Protein AF-S7Q209-F1 (afdb_monomer)

Organism: Gloeophyllum trabeum (strain ATCC 11539 / FP-39264 / Madison 617) (NCBI:txid670483)

Nearest PDB structures (foldseek):
  5ecf-assembly10_J  TM=5.648E-01  e=2.786E+00  Talaromyces marneffei PM1
  3nzq-assembly1_A  TM=3.252E-01  e=2.234E+00  Escherichia coli K-12
  3nzp-assembly2_A-2  TM=4.049E-01  e=4.834E+00  Campylobacter jejuni subsp. jejuni NCTC 11168 = ATCC 700819

Sequence (175 aa):
EERLKEQARLRRLEREREIAEAGEIDWVRSGGTLRDASGRRDVERTERIRAELRREAEEKRALARWAAYEARWQDFAASSGPVRFADIPWPVEETPKCAREITFRKIEDFLFADLAARGSTVTRKERIRTSMLRWHPDKMGPVAARVVEEDQADVKEGIGVVFRCLRALQDPKKA

Structure (mmCIF, N/CA/C/O backbone):
data_AF-S7Q209-F1
#
_entry.id   AF-S7Q209-F1
#
loop_
_atom_site.group_PDB
_atom_site.id
_atom_site.type_symbol
_atom_site.label_atom_id
_atom_site.label_alt_id
_atom_site.label_comp_id
_atom_site.label_asym_id
_atom_site.label_entity_id
_atom_site.label_seq_id
_atom_site.pdbx_PDB_ins_code
_atom_site.Cartn_x
_atom_site.Cartn_y
_atom_site.Cartn_z
_atom_site.occupancy
_atom_site.B_iso_or_equiv
_atom_site.auth_seq_id
_atom_site.auth_comp_id
_atom_site.auth_asym_id
_atom_site.auth_atom_id
_atom_site.pdbx_PDB_model_num
ATOM 1 N N . GLU A 1 1 ? 41.984 18.831 -26.789 1.00 72.38 1 GLU A N 1
ATOM 2 C CA . GLU A 1 1 ? 41.018 18.644 -27.894 1.00 72.38 1 GLU A CA 1
ATOM 3 C C . GLU A 1 1 ? 40.590 17.181 -28.065 1.00 72.38 1 GLU A C 1
ATOM 5 O O . GLU A 1 1 ? 39.404 16.892 -28.016 1.00 72.38 1 GLU A O 1
ATOM 10 N N . GLU A 1 2 ? 41.532 16.241 -28.165 1.00 79.94 2 GLU A N 1
ATOM 11 C CA . GLU A 1 2 ? 41.266 14.799 -28.335 1.00 79.94 2 GLU A CA 1
ATOM 12 C C . GLU A 1 2 ? 40.423 14.168 -27.207 1.00 79.94 2 GLU A C 1
ATOM 14 O O . GLU A 1 2 ? 39.440 13.482 -27.471 1.00 79.94 2 GLU A O 1
ATOM 19 N N . ARG A 1 3 ? 40.702 14.508 -25.941 1.00 81.31 3 ARG A N 1
ATOM 20 C CA . ARG A 1 3 ? 39.893 14.072 -24.783 1.00 81.31 3 ARG A CA 1
ATOM 21 C C . ARG A 1 3 ? 38.429 14.526 -24.840 1.00 81.31 3 ARG A C 1
ATOM 23 O O . ARG A 1 3 ? 37.557 13.813 -24.359 1.00 81.31 3 ARG A O 1
ATOM 30 N N . LEU A 1 4 ? 38.158 15.701 -25.414 1.00 87.69 4 LEU A N 1
ATOM 31 C CA . LEU A 1 4 ? 36.792 16.219 -25.566 1.00 87.69 4 LEU A CA 1
ATOM 32 C C . LEU A 1 4 ? 36.048 15.469 -26.677 1.00 87.69 4 LEU A C 1
ATOM 34 O O . LEU A 1 4 ? 34.873 15.147 -26.519 1.00 87.69 4 LEU A O 1
ATOM 38 N N . LYS A 1 5 ? 36.749 15.138 -27.770 1.00 88.75 5 LYS A N 1
ATOM 39 C CA . LYS A 1 5 ? 36.222 14.306 -28.862 1.00 88.75 5 LYS A CA 1
ATOM 40 C C . LYS A 1 5 ? 35.889 12.893 -28.374 1.00 88.75 5 LYS A C 1
ATOM 42 O O . LYS A 1 5 ? 34.806 12.393 -28.668 1.00 88.75 5 LYS A O 1
ATOM 47 N N . GLU A 1 6 ? 36.756 12.293 -27.559 1.00 88.88 6 GLU A N 1
ATOM 48 C CA . GLU A 1 6 ? 36.503 10.966 -26.989 1.00 88.88 6 GLU A CA 1
ATOM 49 C C . GLU A 1 6 ? 35.346 10.972 -25.980 1.00 88.88 6 GLU A C 1
ATOM 51 O O . GLU A 1 6 ? 34.464 10.118 -26.047 1.00 88.88 6 GLU A O 1
ATOM 56 N N . GLN A 1 7 ? 35.260 11.980 -25.104 1.00 88.69 7 GLN A N 1
ATOM 57 C CA . GLN A 1 7 ? 34.108 12.131 -24.205 1.00 88.69 7 GLN A CA 1
ATOM 58 C C . GLN A 1 7 ? 32.785 12.297 -24.965 1.00 88.69 7 GLN A C 1
ATOM 60 O O . GLN A 1 7 ? 31.769 11.731 -24.562 1.00 88.69 7 GLN A O 1
ATOM 65 N N . ALA A 1 8 ? 32.781 13.046 -26.070 1.00 91.00 8 ALA A N 1
ATOM 66 C CA . ALA A 1 8 ? 31.597 13.196 -26.912 1.00 91.00 8 ALA A CA 1
ATOM 67 C C . ALA A 1 8 ? 31.191 11.870 -27.577 1.00 91.00 8 ALA A C 1
ATOM 69 O O . ALA A 1 8 ? 30.003 11.546 -27.621 1.00 91.00 8 ALA A O 1
ATOM 70 N N . ARG A 1 9 ? 32.168 11.076 -28.038 1.00 91.00 9 ARG A N 1
ATOM 71 C CA . ARG A 1 9 ? 31.937 9.744 -28.618 1.00 91.00 9 ARG A CA 1
ATOM 72 C C . ARG A 1 9 ? 31.320 8.781 -27.605 1.00 91.00 9 ARG A C 1
ATOM 74 O O . ARG A 1 9 ? 30.327 8.132 -27.922 1.00 91.00 9 ARG A O 1
ATOM 81 N N . LEU A 1 10 ? 31.866 8.733 -26.390 1.00 92.69 10 LEU A N 1
ATOM 82 C CA . LEU A 1 10 ? 31.352 7.881 -25.314 1.00 92.69 10 LEU A CA 1
ATOM 83 C C . LEU A 1 10 ? 29.914 8.252 -24.938 1.00 92.69 10 LEU A C 1
ATOM 85 O O . LEU A 1 10 ? 29.057 7.376 -24.906 1.00 92.69 10 LEU A O 1
ATOM 89 N N . ARG A 1 11 ? 29.621 9.548 -24.763 1.00 91.50 11 ARG A N 1
ATOM 90 C CA . ARG A 1 11 ? 28.256 10.030 -24.477 1.00 91.50 11 ARG A CA 1
ATOM 91 C C . ARG A 1 11 ? 27.263 9.695 -25.582 1.00 91.50 11 ARG A C 1
ATOM 93 O O . ARG A 1 11 ? 26.096 9.447 -25.304 1.00 91.50 11 ARG A O 1
ATOM 100 N N . ARG A 1 12 ? 27.698 9.739 -26.843 1.00 91.31 12 ARG A N 1
ATOM 101 C CA . ARG A 1 12 ? 26.845 9.361 -27.973 1.00 91.31 12 ARG A CA 1
ATOM 102 C C . ARG A 1 12 ? 26.517 7.870 -27.930 1.00 91.31 12 ARG A C 1
ATOM 104 O O . ARG A 1 12 ? 25.352 7.518 -28.057 1.00 91.31 12 ARG A O 1
ATOM 111 N N . LEU A 1 13 ? 27.526 7.025 -27.720 1.00 92.88 13 LEU A N 1
ATOM 112 C CA . LEU A 1 13 ? 27.346 5.577 -27.638 1.00 92.88 13 LEU A CA 1
ATOM 113 C C . LEU A 1 13 ? 26.454 5.180 -26.452 1.00 92.88 13 LEU A C 1
ATOM 115 O O . LEU A 1 13 ? 25.622 4.290 -26.581 1.00 92.88 13 LEU A O 1
ATOM 119 N N . GLU A 1 14 ? 26.614 5.852 -25.312 1.00 91.25 14 GLU A N 1
ATOM 120 C CA . GLU A 1 14 ? 25.771 5.673 -24.126 1.00 91.25 14 GLU A CA 1
ATOM 121 C C . GLU A 1 14 ? 24.304 5.992 -24.435 1.00 91.25 14 GLU A C 1
ATOM 123 O O . GLU A 1 14 ? 23.448 5.138 -24.237 1.00 91.25 14 GLU A O 1
ATOM 128 N N . ARG A 1 15 ? 24.020 7.143 -25.058 1.00 90.69 15 ARG A N 1
ATOM 129 C CA . ARG A 1 15 ? 22.652 7.498 -25.479 1.00 90.69 15 ARG A CA 1
ATOM 130 C C . ARG A 1 15 ? 22.061 6.514 -26.483 1.00 90.69 15 ARG A C 1
ATOM 132 O O . ARG A 1 15 ? 20.887 6.180 -26.391 1.00 90.69 15 ARG A O 1
ATOM 139 N N . GLU A 1 16 ? 22.846 6.071 -27.466 1.00 92.12 16 GLU A N 1
ATOM 140 C CA . GLU A 1 16 ? 22.387 5.084 -28.453 1.00 92.12 16 GLU A CA 1
ATOM 141 C C . GLU A 1 16 ? 22.021 3.753 -27.773 1.00 92.12 16 GLU A C 1
ATOM 143 O O . GLU A 1 16 ? 21.010 3.145 -28.128 1.00 92.12 16 GLU A O 1
ATOM 148 N N . ARG A 1 17 ? 22.786 3.336 -26.754 1.00 89.06 17 ARG A N 1
ATOM 149 C CA . ARG A 1 17 ? 22.469 2.161 -25.927 1.00 89.06 17 ARG A CA 1
ATOM 150 C C . ARG A 1 17 ? 21.203 2.365 -25.101 1.00 89.06 17 ARG A C 1
ATOM 152 O O . ARG A 1 17 ? 20.331 1.508 -25.152 1.00 89.06 17 ARG A O 1
ATOM 159 N N . GLU A 1 18 ? 21.069 3.498 -24.415 1.00 90.31 18 GLU A N 1
ATOM 160 C CA . GLU A 1 18 ? 19.879 3.826 -23.616 1.00 90.31 18 GLU A CA 1
ATOM 161 C C . GLU A 1 18 ? 18.601 3.825 -24.465 1.00 90.31 18 GLU A C 1
ATOM 163 O O . GLU A 1 18 ? 17.585 3.266 -24.060 1.00 90.31 18 GLU A O 1
ATOM 168 N N . ILE A 1 19 ? 18.648 4.409 -25.669 1.00 93.31 19 ILE A N 1
ATOM 169 C CA . ILE A 1 19 ? 17.507 4.427 -26.597 1.00 93.31 19 ILE A CA 1
ATOM 170 C C . ILE A 1 19 ? 17.157 3.007 -27.053 1.00 93.31 19 ILE A C 1
ATOM 172 O O . ILE A 1 19 ? 15.977 2.659 -27.109 1.00 93.31 19 ILE A O 1
ATOM 176 N N . ALA A 1 20 ? 18.160 2.186 -27.378 1.00 88.62 20 ALA A N 1
ATOM 177 C CA . ALA A 1 20 ? 17.936 0.801 -27.778 1.00 88.62 20 ALA A CA 1
ATOM 178 C C . ALA A 1 20 ? 17.310 -0.019 -26.636 1.00 88.62 20 ALA A C 1
ATOM 180 O O . ALA A 1 20 ? 16.313 -0.705 -26.853 1.00 88.62 20 ALA A O 1
ATOM 181 N N . GLU A 1 21 ? 17.839 0.100 -25.418 1.00 89.44 21 GLU A N 1
ATOM 182 C CA . GLU A 1 21 ? 17.308 -0.571 -24.226 1.00 89.44 21 GLU A CA 1
ATOM 183 C C . GLU A 1 21 ? 15.880 -0.113 -23.899 1.00 89.44 21 GLU A C 1
ATOM 185 O O . GLU A 1 21 ? 15.002 -0.947 -23.668 1.00 89.44 21 GLU A O 1
ATOM 190 N N . ALA A 1 22 ? 15.606 1.193 -23.952 1.00 91.81 22 ALA A N 1
ATOM 191 C CA . ALA A 1 22 ? 14.262 1.732 -23.757 1.00 91.81 22 ALA A CA 1
ATOM 192 C C . ALA A 1 22 ? 13.278 1.202 -24.812 1.00 91.81 22 ALA A C 1
ATOM 194 O O . ALA A 1 22 ? 12.180 0.761 -24.470 1.00 91.81 22 ALA A O 1
ATOM 195 N N . GLY A 1 23 ? 13.690 1.172 -26.084 1.00 94.75 23 GLY A N 1
ATOM 196 C CA . GLY A 1 23 ? 12.876 0.645 -27.178 1.00 94.75 23 GLY A CA 1
ATOM 197 C C . GLY A 1 23 ? 12.543 -0.839 -27.017 1.00 94.75 23 GLY A C 1
ATOM 198 O O . GLY A 1 23 ? 11.423 -1.262 -27.306 1.00 94.75 23 GLY A O 1
ATOM 199 N N . GLU A 1 24 ? 13.478 -1.640 -26.508 1.00 94.38 24 GLU A N 1
ATOM 200 C CA . GLU A 1 24 ? 13.220 -3.046 -26.192 1.00 94.38 24 GLU A CA 1
ATOM 201 C C . GLU A 1 24 ? 12.227 -3.216 -25.040 1.00 94.38 24 GLU A C 1
ATOM 203 O O . GLU A 1 24 ? 11.325 -4.054 -25.129 1.00 94.38 24 GLU A O 1
ATOM 208 N N . ILE A 1 25 ? 12.370 -2.422 -23.975 1.00 94.94 25 ILE A N 1
ATOM 209 C CA . ILE A 1 25 ? 11.439 -2.433 -22.842 1.00 94.94 25 ILE A CA 1
ATOM 210 C C . ILE A 1 25 ? 10.033 -2.058 -23.317 1.00 94.94 25 ILE A C 1
ATOM 212 O O . ILE A 1 25 ? 9.077 -2.764 -22.990 1.00 94.94 25 ILE A O 1
ATOM 216 N N . ASP A 1 26 ? 9.895 -1.004 -24.122 1.00 95.94 26 ASP A N 1
ATOM 217 C CA . ASP A 1 26 ? 8.602 -0.557 -24.648 1.00 95.94 26 ASP A CA 1
ATOM 218 C C . ASP A 1 26 ? 7.979 -1.572 -25.616 1.00 95.94 26 ASP A C 1
ATOM 220 O O . ASP A 1 26 ? 6.765 -1.816 -25.572 1.00 95.94 26 ASP A O 1
ATOM 224 N N . TRP A 1 27 ? 8.794 -2.240 -26.438 1.00 96.12 27 TRP A N 1
ATOM 225 C CA . TRP A 1 27 ? 8.334 -3.336 -27.290 1.00 96.12 27 TRP A CA 1
ATOM 226 C C . TRP A 1 27 ? 7.769 -4.497 -26.465 1.00 96.12 27 TRP A C 1
ATOM 228 O O . TRP A 1 27 ? 6.663 -4.975 -26.734 1.00 96.12 27 TRP A O 1
ATOM 238 N N . VAL A 1 28 ? 8.490 -4.934 -25.428 1.00 96.94 28 VAL A N 1
ATOM 239 C CA . VAL A 1 28 ? 8.035 -6.013 -24.535 1.00 96.94 28 VAL A CA 1
ATOM 240 C C . VAL A 1 28 ? 6.803 -5.588 -23.736 1.00 96.94 28 VAL A C 1
ATOM 242 O O . VAL A 1 28 ? 5.865 -6.378 -23.603 1.00 96.94 28 VAL A O 1
ATOM 245 N N . ARG A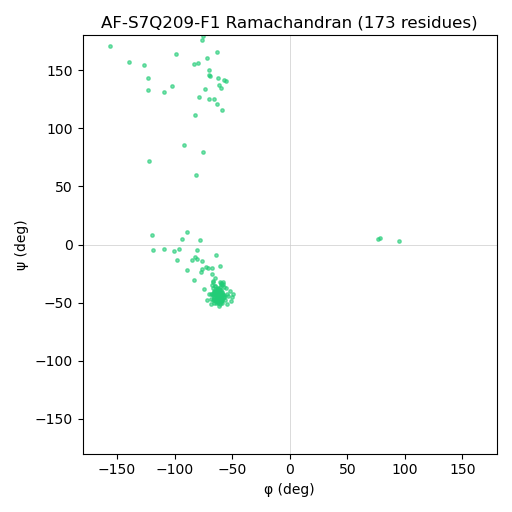 1 29 ? 6.757 -4.340 -23.257 1.00 94.88 29 ARG A N 1
ATOM 246 C CA . ARG A 1 29 ? 5.596 -3.747 -22.573 1.00 94.88 29 ARG A CA 1
ATOM 247 C C . ARG A 1 29 ? 4.346 -3.760 -23.455 1.00 94.88 29 ARG A C 1
ATOM 249 O O . ARG A 1 29 ? 3.255 -3.997 -22.948 1.00 94.88 29 ARG A O 1
ATOM 256 N N . SER A 1 30 ? 4.511 -3.587 -24.765 1.00 95.69 30 SER A N 1
ATOM 257 C CA . SER A 1 30 ? 3.431 -3.662 -25.761 1.00 95.69 30 SER A CA 1
ATOM 258 C C . SER A 1 30 ? 3.015 -5.101 -26.120 1.00 95.69 30 SER A C 1
ATOM 260 O O . SER A 1 30 ? 2.176 -5.301 -26.994 1.00 95.69 30 SER A O 1
ATOM 262 N N . GLY A 1 31 ? 3.593 -6.117 -25.467 1.00 94.31 31 GLY A N 1
ATOM 263 C CA . GLY A 1 31 ? 3.308 -7.537 -25.706 1.00 94.31 31 GLY A CA 1
ATOM 264 C C . GLY A 1 31 ? 4.264 -8.220 -26.688 1.00 94.31 31 GLY A C 1
ATOM 265 O O . GLY A 1 31 ? 4.109 -9.410 -26.976 1.00 94.31 31 GLY A O 1
ATOM 266 N N . GLY A 1 32 ? 5.275 -7.502 -27.178 1.00 95.56 32 GLY A N 1
ATOM 267 C CA . GLY A 1 32 ? 6.286 -8.019 -28.087 1.00 95.56 32 GLY A CA 1
ATOM 268 C C . GLY A 1 32 ? 7.154 -9.134 -27.491 1.00 95.56 32 GLY A C 1
ATOM 269 O O . GLY A 1 32 ? 7.179 -9.396 -26.287 1.00 95.56 32 GLY A O 1
ATOM 270 N N . THR A 1 33 ? 7.883 -9.822 -28.369 1.00 96.06 33 THR A N 1
ATOM 271 C CA . THR A 1 33 ? 8.962 -10.757 -28.012 1.00 96.06 33 THR A CA 1
ATOM 272 C C . THR A 1 33 ? 10.231 -10.298 -28.711 1.00 96.06 33 THR A C 1
ATOM 274 O O . THR A 1 33 ? 10.185 -9.969 -29.901 1.00 96.06 33 THR A O 1
ATOM 277 N N . LEU A 1 34 ? 11.341 -10.243 -27.978 1.00 95.56 34 LEU A N 1
ATOM 278 C CA . LEU A 1 34 ? 12.635 -9.852 -28.528 1.00 95.56 34 LEU A CA 1
ATOM 279 C C . LEU A 1 34 ? 13.200 -10.939 -29.441 1.00 95.56 34 LEU A C 1
ATOM 281 O O . LEU A 1 34 ? 12.781 -12.101 -29.403 1.00 95.56 34 LEU A O 1
ATOM 285 N N . ARG A 1 35 ? 14.149 -10.545 -30.290 1.00 94.38 35 ARG A N 1
ATOM 286 C CA . ARG A 1 35 ? 14.867 -11.454 -31.181 1.00 94.38 35 ARG A CA 1
ATOM 287 C C . ARG A 1 35 ? 16.368 -11.359 -30.939 1.00 94.38 35 ARG A C 1
ATOM 289 O O . ARG A 1 35 ? 16.875 -10.274 -30.674 1.00 94.38 35 ARG A O 1
ATOM 296 N N . ASP A 1 36 ? 17.046 -12.496 -31.033 1.00 92.88 36 ASP A N 1
ATOM 297 C CA . ASP A 1 36 ? 18.502 -12.584 -30.959 1.00 92.88 36 ASP A CA 1
ATOM 298 C C . ASP A 1 36 ? 19.158 -12.115 -32.274 1.00 92.88 36 ASP A C 1
ATOM 300 O O . ASP A 1 36 ? 18.485 -11.824 -33.267 1.00 92.88 36 ASP A O 1
ATOM 304 N N . ALA A 1 37 ? 20.492 -12.075 -32.306 1.00 90.75 37 ALA A N 1
ATOM 305 C CA . ALA A 1 37 ? 21.254 -11.682 -33.496 1.00 90.75 37 ALA A CA 1
ATOM 306 C C . ALA A 1 37 ? 21.019 -12.597 -34.718 1.00 90.75 37 ALA A C 1
ATOM 308 O O . ALA A 1 37 ? 21.297 -12.199 -35.846 1.00 90.75 37 ALA A O 1
ATOM 309 N N . SER A 1 38 ? 20.490 -13.808 -34.511 1.00 92.25 38 SER A N 1
ATOM 310 C CA . SER A 1 38 ? 20.111 -14.748 -35.574 1.00 92.25 38 SER A CA 1
ATOM 311 C C . SER A 1 38 ? 18.633 -14.642 -35.980 1.00 92.25 38 SER A C 1
ATOM 313 O O . SER A 1 38 ? 18.149 -15.435 -36.786 1.00 92.25 38 SER A O 1
ATOM 315 N N . GLY A 1 39 ? 17.895 -13.675 -35.425 1.00 91.25 39 GLY A N 1
ATOM 316 C CA . GLY A 1 39 ? 16.477 -13.449 -35.696 1.00 91.25 39 GLY A CA 1
ATOM 317 C C . 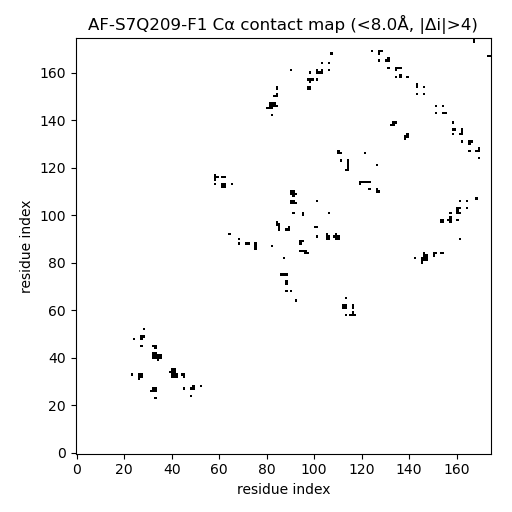GLY A 1 39 ? 15.529 -14.428 -34.995 1.00 91.25 39 GLY A C 1
ATOM 318 O O . GLY A 1 39 ? 14.313 -14.356 -35.213 1.00 91.25 39 GLY A O 1
ATOM 319 N N . ARG A 1 40 ? 16.037 -15.328 -34.144 1.00 93.94 40 ARG A N 1
ATOM 320 C CA . ARG A 1 40 ? 15.221 -16.258 -33.346 1.00 93.94 40 ARG A CA 1
ATOM 321 C C . ARG A 1 40 ? 14.653 -15.535 -32.130 1.00 93.94 40 ARG A C 1
ATOM 323 O O . ARG A 1 40 ? 15.189 -14.523 -31.703 1.00 93.94 40 ARG A O 1
ATOM 330 N N . ARG A 1 41 ? 13.546 -16.035 -31.574 1.00 94.00 41 ARG A N 1
ATOM 331 C CA . ARG A 1 41 ? 12.924 -15.435 -30.382 1.00 94.00 41 ARG A CA 1
ATOM 332 C C . ARG A 1 41 ? 13.850 -15.572 -29.176 1.00 94.00 41 ARG A C 1
ATOM 334 O O . ARG A 1 41 ? 14.218 -16.686 -28.815 1.00 94.00 41 ARG A O 1
ATOM 341 N N . ASP A 1 42 ? 14.149 -14.453 -28.535 1.00 95.69 42 ASP A N 1
ATOM 342 C CA . ASP A 1 42 ? 14.902 -14.400 -27.287 1.00 95.69 42 ASP A CA 1
ATOM 343 C C . ASP A 1 42 ? 13.921 -14.443 -26.107 1.00 95.69 42 ASP A C 1
ATOM 345 O O . ASP A 1 42 ? 13.435 -13.420 -25.612 1.00 95.69 42 ASP A O 1
ATOM 349 N N . VAL A 1 43 ? 13.549 -15.666 -25.726 1.00 94.00 43 VAL A N 1
ATOM 350 C CA . VAL A 1 43 ? 12.565 -15.917 -24.664 1.00 94.00 43 VAL A CA 1
ATOM 351 C C . VAL A 1 43 ? 13.120 -15.507 -23.304 1.00 94.00 43 VAL A C 1
ATOM 353 O O . VAL A 1 43 ? 12.412 -14.867 -22.536 1.00 94.00 43 VAL A O 1
ATOM 356 N N . GLU A 1 44 ? 14.384 -15.820 -23.021 1.00 94.75 44 GLU A N 1
ATOM 357 C CA . GLU A 1 44 ? 15.009 -15.536 -21.727 1.00 94.75 44 GLU A CA 1
ATOM 358 C C . GLU A 1 44 ? 15.073 -14.029 -21.455 1.00 94.75 44 GLU A C 1
ATOM 360 O O . GLU A 1 44 ? 14.628 -13.562 -20.401 1.00 94.75 44 GLU A O 1
ATOM 365 N N . ARG A 1 45 ? 15.544 -13.239 -22.428 1.00 93.38 45 ARG A N 1
ATOM 366 C CA . ARG A 1 45 ? 15.604 -11.779 -22.298 1.00 93.38 45 ARG A CA 1
ATOM 367 C C . ARG A 1 45 ? 14.216 -11.162 -22.196 1.00 93.38 45 ARG A C 1
ATOM 369 O O . ARG A 1 45 ? 14.006 -10.271 -21.374 1.00 93.38 45 ARG A O 1
ATOM 376 N N . THR A 1 46 ? 13.267 -11.652 -22.996 1.00 95.81 46 THR A N 1
ATOM 377 C CA . THR A 1 46 ? 11.872 -11.193 -22.949 1.00 95.81 46 THR A CA 1
ATOM 378 C C . THR A 1 46 ? 11.254 -11.465 -21.576 1.00 95.81 46 THR A C 1
ATOM 380 O O . THR A 1 46 ? 10.664 -10.561 -20.987 1.00 95.81 46 THR A O 1
ATOM 383 N N . GLU A 1 47 ? 11.411 -12.672 -21.027 1.00 96.19 47 GLU A N 1
ATOM 384 C CA . GLU A 1 47 ? 10.858 -13.028 -19.716 1.00 96.19 47 GLU A CA 1
ATOM 385 C C . GLU A 1 47 ? 11.525 -12.268 -18.572 1.00 96.19 47 GLU A C 1
ATOM 387 O O . GLU A 1 47 ? 10.832 -11.853 -17.641 1.00 96.19 47 GLU A O 1
ATOM 392 N N . ARG A 1 48 ? 12.830 -11.987 -18.662 1.00 96.25 48 ARG A N 1
ATOM 393 C CA . ARG A 1 48 ? 13.518 -11.120 -17.698 1.00 96.25 48 ARG A CA 1
ATOM 394 C C . ARG A 1 48 ? 12.922 -9.712 -17.678 1.00 96.25 48 ARG A C 1
ATOM 396 O O . ARG A 1 48 ? 12.620 -9.205 -16.602 1.00 96.25 48 ARG A O 1
ATOM 403 N N . ILE A 1 49 ? 12.705 -9.102 -18.847 1.00 96.50 49 ILE A N 1
ATOM 404 C CA . ILE A 1 49 ? 12.082 -7.770 -18.944 1.00 96.50 49 ILE A CA 1
ATOM 405 C C . ILE A 1 49 ? 10.633 -7.814 -18.446 1.00 96.50 49 ILE A C 1
ATOM 407 O O . ILE A 1 49 ? 10.215 -6.938 -17.695 1.00 96.50 49 ILE A O 1
ATOM 411 N N . ARG A 1 50 ? 9.860 -8.848 -18.796 1.00 96.56 50 ARG A N 1
ATOM 412 C CA . ARG A 1 50 ? 8.485 -9.008 -18.294 1.00 96.56 50 ARG A CA 1
ATOM 413 C C . ARG A 1 50 ? 8.436 -9.160 -16.777 1.00 96.56 50 ARG A C 1
ATOM 415 O O . ARG A 1 50 ? 7.561 -8.576 -16.148 1.00 96.56 50 ARG A O 1
ATOM 422 N N . ALA A 1 51 ? 9.338 -9.945 -16.191 1.00 96.31 51 ALA A N 1
ATOM 423 C CA . ALA A 1 51 ? 9.426 -10.111 -14.745 1.00 96.31 51 ALA A CA 1
ATOM 424 C C . ALA A 1 51 ? 9.762 -8.786 -14.053 1.00 96.31 51 ALA A C 1
ATOM 426 O O . ALA A 1 51 ? 9.136 -8.455 -13.048 1.00 96.31 51 ALA A O 1
ATOM 427 N N . GLU A 1 52 ? 10.679 -8.010 -14.630 1.00 95.31 52 GLU A N 1
ATOM 428 C CA . GLU A 1 52 ? 11.016 -6.676 -14.139 1.00 95.31 52 GLU A CA 1
ATOM 429 C C . GLU A 1 52 ? 9.814 -5.728 -14.199 1.00 95.31 52 GLU A C 1
ATOM 431 O O . GLU A 1 52 ? 9.444 -5.150 -13.182 1.00 95.31 52 GLU A O 1
ATOM 436 N N . LEU A 1 53 ? 9.133 -5.649 -15.346 1.00 95.25 53 LEU A N 1
ATOM 437 C CA . LEU A 1 53 ? 7.937 -4.821 -15.518 1.00 95.25 53 LEU A CA 1
ATOM 438 C C . LEU A 1 53 ? 6.801 -5.222 -14.565 1.00 95.25 53 LEU A C 1
ATOM 440 O O . LEU A 1 53 ? 6.102 -4.352 -14.046 1.00 95.25 53 LEU A O 1
ATOM 444 N N . ARG A 1 54 ? 6.605 -6.527 -14.324 1.00 94.88 54 ARG A N 1
ATOM 445 C CA . ARG A 1 54 ? 5.625 -7.022 -13.342 1.00 94.88 54 ARG A CA 1
ATOM 446 C C . ARG A 1 54 ? 5.980 -6.556 -11.935 1.00 94.88 54 ARG A C 1
ATOM 448 O O . ARG A 1 54 ? 5.116 -6.005 -11.260 1.00 94.88 54 ARG A O 1
ATOM 455 N N . ARG A 1 55 ? 7.244 -6.708 -11.529 1.00 93.75 55 ARG A N 1
ATOM 456 C CA . ARG A 1 55 ? 7.720 -6.239 -10.225 1.00 93.75 55 ARG A CA 1
ATOM 457 C C . ARG A 1 55 ? 7.531 -4.730 -10.072 1.00 93.75 55 ARG A C 1
ATOM 459 O O . ARG A 1 55 ? 6.957 -4.294 -9.084 1.00 93.75 55 ARG A O 1
ATOM 466 N N . GLU A 1 56 ? 7.943 -3.934 -11.056 1.00 93.31 56 GLU A N 1
ATOM 467 C CA . GLU A 1 56 ? 7.758 -2.477 -11.021 1.00 93.31 56 GLU A CA 1
ATOM 468 C C . GLU A 1 56 ? 6.279 -2.081 -10.907 1.00 93.31 56 GLU A C 1
ATOM 470 O O . GLU A 1 56 ? 5.928 -1.169 -10.156 1.00 93.31 56 GLU A O 1
ATOM 475 N N . ALA A 1 57 ? 5.393 -2.774 -11.627 1.00 94.00 57 ALA A N 1
ATOM 476 C CA . ALA A 1 57 ? 3.956 -2.538 -11.544 1.00 94.00 57 ALA A CA 1
ATOM 477 C C . ALA A 1 57 ? 3.388 -2.890 -10.157 1.00 94.00 57 ALA A C 1
ATOM 479 O O . ALA A 1 57 ? 2.563 -2.139 -9.629 1.00 94.00 57 ALA A O 1
ATOM 480 N N . GLU A 1 58 ? 3.83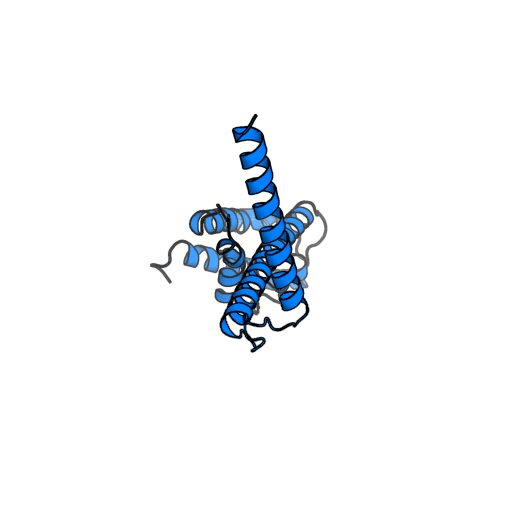3 -3.994 -9.554 1.00 93.25 58 GLU A N 1
ATOM 481 C CA . GLU A 1 58 ? 3.457 -4.405 -8.196 1.00 93.25 58 GLU A CA 1
ATOM 482 C C . GLU A 1 58 ? 3.937 -3.397 -7.145 1.00 93.25 58 GLU A C 1
ATOM 484 O O . GLU A 1 58 ? 3.136 -2.951 -6.319 1.00 93.25 58 GLU A O 1
ATOM 489 N N . GLU A 1 59 ? 5.200 -2.967 -7.221 1.00 94.25 59 GLU A N 1
ATOM 490 C CA . GLU A 1 59 ? 5.775 -1.942 -6.341 1.00 94.25 59 GLU A CA 1
ATOM 491 C C . GLU A 1 59 ? 5.000 -0.622 -6.456 1.00 94.25 59 GLU A C 1
ATOM 493 O O . GLU A 1 59 ? 4.565 -0.052 -5.450 1.00 94.25 59 GLU A O 1
ATOM 498 N N . LYS A 1 60 ? 4.738 -0.165 -7.688 1.00 93.88 60 LYS A N 1
ATOM 499 C CA . LYS A 1 60 ? 3.959 1.054 -7.944 1.00 93.88 60 LYS A CA 1
ATOM 500 C C . LYS A 1 60 ? 2.541 0.946 -7.387 1.00 93.88 60 LYS A C 1
ATOM 502 O O . LYS A 1 60 ? 2.041 1.908 -6.804 1.00 93.88 60 LYS A O 1
ATOM 507 N N . ARG A 1 61 ? 1.888 -0.210 -7.545 1.00 94.19 61 ARG A N 1
ATOM 508 C CA . ARG A 1 61 ? 0.546 -0.457 -7.000 1.00 94.19 61 ARG A CA 1
ATOM 509 C C . ARG A 1 61 ? 0.555 -0.435 -5.473 1.00 94.19 61 ARG A C 1
ATOM 511 O O . ARG A 1 61 ? -0.346 0.159 -4.885 1.00 94.19 61 ARG A O 1
ATOM 518 N N . ALA A 1 62 ? 1.553 -1.042 -4.834 1.00 93.25 62 ALA A N 1
ATOM 519 C CA . ALA A 1 62 ? 1.685 -1.043 -3.380 1.00 93.25 62 ALA A CA 1
ATOM 520 C C . ALA A 1 62 ? 1.887 0.376 -2.821 1.00 93.25 62 ALA A C 1
ATOM 522 O O . ALA A 1 62 ? 1.158 0.781 -1.913 1.00 93.25 62 ALA A O 1
ATOM 523 N N . LEU A 1 63 ? 2.791 1.157 -3.422 1.00 94.12 63 LEU A N 1
ATOM 524 C CA . LEU A 1 63 ? 3.031 2.556 -3.052 1.00 94.12 63 LEU A CA 1
ATOM 525 C C . LEU A 1 63 ? 1.782 3.427 -3.247 1.00 94.12 63 LEU A C 1
ATOM 527 O O . LEU A 1 63 ? 1.404 4.179 -2.349 1.00 94.12 63 LEU A O 1
ATOM 531 N N . ALA A 1 64 ? 1.105 3.297 -4.392 1.00 95.00 64 ALA A N 1
ATOM 532 C CA . ALA A 1 64 ? -0.122 4.042 -4.673 1.00 95.00 64 ALA A CA 1
ATOM 533 C C . ALA A 1 64 ? -1.241 3.700 -3.678 1.00 95.00 64 ALA A C 1
ATOM 535 O O . ALA A 1 64 ? -1.957 4.589 -3.218 1.00 95.00 64 ALA A O 1
ATOM 536 N N . ARG A 1 65 ? -1.365 2.421 -3.303 1.00 94.69 65 ARG A N 1
ATOM 537 C CA . ARG A 1 65 ? -2.340 1.963 -2.308 1.00 94.69 65 ARG A CA 1
ATOM 538 C C . ARG A 1 65 ? -2.078 2.588 -0.938 1.00 94.69 65 ARG A C 1
ATOM 540 O O . ARG A 1 65 ? -3.019 3.073 -0.310 1.00 94.69 65 ARG A O 1
ATOM 547 N N . TRP A 1 66 ? -0.822 2.605 -0.489 1.00 95.25 66 TRP A N 1
ATOM 548 C CA . TRP A 1 66 ? -0.455 3.231 0.782 1.00 95.25 66 TRP A CA 1
ATOM 549 C C . TRP A 1 66 ? -0.723 4.742 0.773 1.00 95.25 66 TRP A C 1
ATOM 551 O O . TRP A 1 66 ? -1.339 5.266 1.699 1.00 95.25 66 TRP A O 1
ATOM 561 N N . ALA A 1 67 ? -0.351 5.433 -0.309 1.00 95.19 67 ALA A N 1
ATOM 562 C CA . ALA A 1 67 ? -0.618 6.862 -0.466 1.00 95.19 67 ALA A CA 1
ATOM 563 C C . ALA A 1 67 ? -2.124 7.182 -0.427 1.00 95.19 67 ALA A C 1
ATOM 565 O O . ALA A 1 67 ? -2.541 8.106 0.269 1.00 95.19 67 ALA A O 1
ATOM 566 N N . ALA A 1 68 ? -2.951 6.386 -1.112 1.00 95.94 68 ALA A N 1
ATOM 567 C CA . ALA A 1 68 ? -4.405 6.539 -1.086 1.00 95.94 68 ALA A CA 1
ATOM 568 C C . ALA A 1 68 ? -5.000 6.276 0.308 1.00 95.94 68 ALA A C 1
ATOM 570 O O . ALA A 1 68 ? -5.957 6.932 0.715 1.00 95.94 68 ALA A O 1
ATOM 571 N N . TYR A 1 69 ? -4.444 5.328 1.063 1.00 96.50 69 TYR A N 1
ATOM 572 C CA . TYR A 1 69 ? -4.836 5.090 2.451 1.00 96.50 69 TYR A CA 1
ATOM 573 C C . TYR A 1 69 ? -4.494 6.263 3.369 1.00 96.50 69 TYR A C 1
ATOM 575 O O . TYR A 1 69 ? -5.354 6.674 4.146 1.00 96.50 69 TYR A O 1
ATOM 583 N N . GLU A 1 70 ? -3.293 6.832 3.259 1.00 95.81 70 GLU A N 1
ATOM 584 C CA . GLU A 1 70 ? -2.925 8.014 4.044 1.00 95.81 70 GLU A CA 1
ATOM 585 C C . GLU A 1 70 ? -3.797 9.220 3.682 1.00 95.81 70 GLU A C 1
ATOM 587 O O . GLU A 1 70 ? -4.271 9.898 4.589 1.00 95.81 70 GLU A O 1
ATOM 592 N N . ALA A 1 71 ? -4.093 9.438 2.396 1.00 96.50 71 ALA A N 1
ATOM 593 C CA . ALA A 1 71 ? -5.015 10.488 1.958 1.00 96.50 71 ALA A CA 1
ATOM 594 C C . ALA A 1 71 ? -6.416 10.316 2.572 1.00 96.50 71 ALA A C 1
ATOM 596 O O . ALA A 1 71 ? -6.905 11.229 3.233 1.00 96.50 71 ALA A O 1
ATOM 597 N N . ARG A 1 72 ? -7.009 9.113 2.474 1.00 95.38 72 ARG A N 1
ATOM 598 C CA . ARG A 1 72 ? -8.299 8.803 3.122 1.00 95.38 72 ARG A CA 1
ATOM 599 C C . ARG A 1 72 ? -8.259 9.039 4.631 1.00 95.38 72 ARG A C 1
ATOM 601 O O . ARG A 1 72 ? -9.243 9.492 5.202 1.00 95.38 72 ARG A O 1
ATOM 608 N N . TRP A 1 73 ? -7.132 8.748 5.281 1.00 95.00 73 TRP A N 1
ATOM 609 C CA . TRP A 1 73 ? -6.949 9.038 6.702 1.00 95.00 73 TRP A CA 1
ATOM 610 C C . TRP A 1 73 ? -6.932 10.528 7.019 1.00 95.00 73 TRP A C 1
ATOM 612 O O . TRP A 1 73 ? -7.539 10.926 8.012 1.00 95.00 73 TRP A O 1
ATOM 622 N N . GLN A 1 74 ? -6.265 11.347 6.206 1.00 95.25 74 GLN A N 1
ATOM 623 C CA . GLN A 1 74 ? -6.273 12.799 6.394 1.00 95.25 74 GLN A CA 1
ATOM 624 C C . GLN A 1 74 ? -7.688 13.364 6.238 1.00 95.25 74 GLN A C 1
ATOM 626 O O . GLN A 1 74 ? -8.151 14.092 7.117 1.00 95.25 74 GLN A O 1
ATOM 631 N N . ASP A 1 75 ? -8.400 12.957 5.185 1.00 95.19 75 ASP A N 1
ATOM 632 C CA . ASP A 1 75 ? -9.775 13.396 4.928 1.00 95.19 75 ASP A CA 1
ATOM 633 C C . ASP A 1 75 ? -10.716 12.971 6.066 1.00 95.19 75 ASP A C 1
ATOM 635 O O . ASP A 1 75 ? -11.497 13.771 6.589 1.00 95.19 75 ASP A O 1
ATOM 639 N N . PHE A 1 76 ? -10.592 11.720 6.515 1.00 94.62 76 PHE A N 1
ATOM 640 C CA . PHE A 1 76 ? -11.368 11.186 7.628 1.00 94.62 76 PHE A CA 1
ATOM 641 C C . PHE A 1 76 ? -11.099 11.936 8.938 1.00 94.62 76 PHE A C 1
ATOM 643 O O . PHE A 1 76 ? -12.044 12.296 9.644 1.00 94.62 76 PHE A O 1
ATOM 650 N N . ALA A 1 77 ? -9.831 12.212 9.257 1.00 91.69 77 ALA A N 1
ATOM 651 C CA . ALA A 1 77 ? -9.446 12.935 10.468 1.00 91.69 77 ALA A CA 1
ATOM 652 C C . ALA A 1 77 ? -9.913 14.401 10.460 1.00 91.69 77 ALA A C 1
ATOM 654 O O . ALA A 1 77 ? -10.220 14.944 11.522 1.00 91.69 77 ALA A O 1
ATOM 655 N N . ALA A 1 78 ? -9.989 15.027 9.283 1.00 92.56 78 ALA A N 1
ATOM 656 C CA . ALA A 1 78 ? -10.515 16.379 9.112 1.00 92.56 78 ALA A 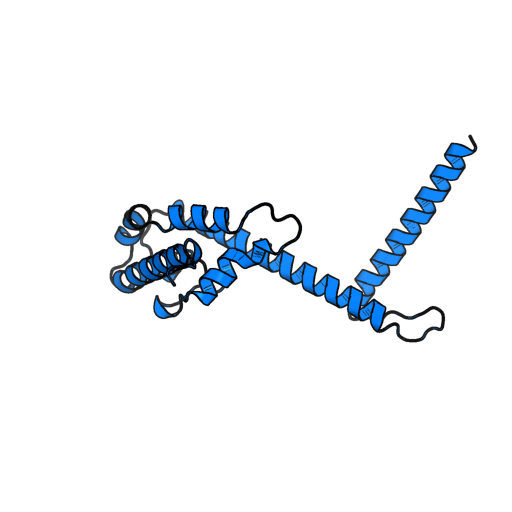CA 1
ATOM 657 C C . ALA A 1 78 ? -12.053 16.441 9.177 1.00 92.56 78 ALA A C 1
ATOM 659 O O . ALA A 1 78 ? -12.620 17.500 9.455 1.00 92.56 78 ALA A O 1
ATOM 660 N N . SER A 1 79 ? -12.741 15.321 8.938 1.00 93.31 79 SER A N 1
ATOM 661 C CA . SER A 1 79 ? -14.199 15.253 9.016 1.00 93.31 79 SER A CA 1
ATOM 662 C C . SER A 1 79 ? -14.700 15.396 10.459 1.00 93.31 79 SER A C 1
ATOM 664 O O . SER A 1 79 ? -14.105 14.862 11.398 1.00 93.31 79 SER A O 1
ATOM 666 N N . SER A 1 80 ? -15.852 16.045 10.639 1.00 89.81 80 SER A N 1
ATOM 667 C CA . SER A 1 80 ? -16.549 16.174 11.932 1.00 89.81 80 SER A CA 1
ATOM 668 C C . SER A 1 80 ? -17.954 15.554 11.951 1.00 89.81 80 SER A C 1
ATOM 670 O O . SER A 1 80 ? -18.583 15.503 13.005 1.00 89.81 80 SER A O 1
ATOM 672 N N . GLY A 1 81 ? -18.440 15.056 10.809 1.00 92.25 81 GLY A N 1
ATOM 673 C CA . GLY A 1 81 ? -19.783 14.489 10.666 1.00 92.25 81 GLY A CA 1
ATOM 674 C C . GLY A 1 81 ? -19.960 13.088 11.273 1.00 92.25 81 GLY A C 1
ATOM 675 O O . GLY A 1 81 ? -19.000 12.516 11.813 1.00 92.25 81 GLY A O 1
ATOM 676 N N . PRO A 1 82 ? -21.183 12.531 11.174 1.00 95.31 82 PRO A N 1
ATOM 677 C CA . PRO A 1 82 ? -21.462 11.139 11.517 1.00 95.31 82 PRO A CA 1
ATOM 678 C C . PRO A 1 82 ? -20.559 10.189 10.732 1.00 95.31 82 PRO A C 1
ATOM 680 O O . PRO A 1 82 ? -20.302 10.418 9.551 1.00 95.31 82 PRO A O 1
ATOM 683 N N . VAL A 1 83 ? -20.088 9.135 11.392 1.00 96.44 83 VAL A N 1
ATOM 684 C CA . VAL A 1 83 ? -19.186 8.136 10.807 1.00 96.44 83 VAL A CA 1
ATOM 685 C C . VAL A 1 83 ? -19.942 6.826 10.608 1.00 96.44 83 VAL A C 1
ATOM 687 O O . VAL A 1 83 ? -20.587 6.332 11.533 1.00 96.44 83 VAL A O 1
ATOM 690 N N . ARG A 1 84 ? -19.844 6.238 9.419 1.00 96.38 84 ARG A N 1
ATOM 691 C CA . ARG A 1 84 ? -20.242 4.851 9.153 1.00 96.38 84 ARG A CA 1
ATOM 692 C C . ARG A 1 84 ? -19.029 3.933 9.166 1.00 96.38 84 ARG A C 1
ATOM 694 O O . ARG A 1 84 ? -17.887 4.377 9.034 1.00 96.38 84 ARG A O 1
ATOM 701 N N . PHE A 1 85 ? -19.271 2.632 9.266 1.00 96.44 85 PHE A N 1
ATOM 702 C CA . PHE A 1 85 ? -18.216 1.621 9.236 1.00 96.44 85 PHE A CA 1
ATOM 703 C C . PHE A 1 85 ? -17.334 1.744 7.983 1.00 96.44 85 PHE A C 1
ATOM 705 O O . PHE A 1 85 ? -16.110 1.682 8.081 1.00 96.44 85 PHE A O 1
ATOM 712 N N . ALA A 1 86 ? -17.943 1.970 6.816 1.00 95.31 86 ALA A N 1
ATOM 713 C CA . ALA A 1 86 ? -17.239 2.077 5.537 1.00 95.31 86 ALA A CA 1
ATOM 714 C C . ALA A 1 86 ? -16.397 3.360 5.381 1.00 95.31 86 ALA A C 1
ATOM 716 O O . ALA A 1 86 ? -15.486 3.383 4.552 1.00 95.31 86 ALA A O 1
ATOM 717 N N . ASP A 1 87 ? -16.680 4.404 6.169 1.00 95.06 87 ASP A N 1
ATOM 718 C CA . ASP A 1 87 ? -15.944 5.675 6.122 1.00 95.06 87 ASP A CA 1
ATOM 719 C C . ASP A 1 87 ? -14.590 5.571 6.831 1.00 95.06 87 ASP A C 1
ATOM 721 O O . ASP A 1 87 ? -13.667 6.340 6.555 1.00 95.06 87 ASP A O 1
ATOM 725 N N . ILE A 1 88 ? -14.462 4.616 7.757 1.00 95.88 88 ILE A N 1
ATOM 726 C CA . ILE A 1 88 ? -13.227 4.398 8.499 1.00 95.88 88 ILE A CA 1
ATOM 727 C C . ILE A 1 88 ? -12.174 3.829 7.534 1.00 95.88 88 ILE A C 1
ATOM 729 O O . ILE A 1 88 ? -12.403 2.786 6.914 1.00 95.88 88 ILE A O 1
ATOM 733 N N . PRO A 1 89 ? -10.985 4.449 7.417 1.00 96.62 89 PRO A N 1
ATOM 734 C CA . PRO A 1 89 ? -9.914 3.936 6.572 1.00 96.62 89 PRO A CA 1
ATOM 735 C C . PRO A 1 89 ? -9.253 2.725 7.242 1.00 96.62 89 PRO A C 1
ATOM 737 O O . PRO A 1 89 ? -8.203 2.826 7.880 1.00 96.62 89 PRO A O 1
ATOM 740 N N . TRP A 1 90 ? -9.892 1.563 7.132 1.00 97.19 90 TRP A N 1
ATOM 741 C CA . TRP A 1 90 ? -9.378 0.298 7.646 1.00 97.19 90 TRP A CA 1
ATOM 742 C C . TRP A 1 90 ? -8.055 -0.080 6.955 1.00 97.19 90 TRP A C 1
ATOM 744 O O . TRP A 1 90 ? -7.912 0.154 5.752 1.00 97.19 90 TRP A O 1
ATOM 754 N N . PRO A 1 91 ? -7.079 -0.675 7.669 1.00 96.25 91 PRO A N 1
ATOM 755 C CA . PRO A 1 91 ? -5.778 -1.032 7.108 1.00 96.25 91 PRO A CA 1
ATOM 756 C C . PRO A 1 91 ? -5.870 -2.357 6.337 1.00 96.25 91 PRO A C 1
ATOM 758 O O . PRO A 1 91 ? -5.231 -3.342 6.692 1.00 96.25 91 PRO A O 1
ATOM 761 N N . VAL A 1 92 ? -6.720 -2.394 5.315 1.00 95.88 92 VAL A N 1
ATOM 762 C CA . VAL A 1 92 ? -6.946 -3.526 4.410 1.00 95.88 92 VAL A CA 1
ATOM 763 C C . VAL A 1 92 ? -7.098 -2.999 2.977 1.00 95.88 92 VAL A C 1
ATOM 765 O O . VAL A 1 92 ? -7.411 -1.827 2.771 1.00 95.88 92 VAL A O 1
ATOM 768 N N . GLU A 1 93 ? -6.842 -3.842 1.971 1.00 91.19 93 GLU A N 1
ATOM 769 C CA . GLU A 1 93 ? -6.863 -3.409 0.563 1.00 91.19 93 GLU A CA 1
ATOM 770 C C . GLU A 1 93 ? -8.253 -2.960 0.096 1.00 91.19 93 GLU A C 1
ATOM 772 O O . GLU A 1 93 ? -8.393 -1.884 -0.485 1.00 91.19 93 GLU A O 1
ATOM 777 N N . GLU A 1 94 ? -9.270 -3.768 0.372 1.00 91.50 94 GLU A N 1
ATOM 778 C CA . GLU A 1 94 ? -10.660 -3.488 0.021 1.00 91.50 94 GLU A CA 1
ATOM 779 C C . GLU A 1 94 ? -11.414 -3.009 1.256 1.00 91.50 94 GLU A C 1
ATOM 781 O O . GLU A 1 94 ? -11.254 -3.588 2.333 1.00 91.50 94 GLU A O 1
ATOM 786 N N . THR A 1 95 ? -12.238 -1.967 1.104 1.00 92.25 95 THR A N 1
ATOM 787 C CA . THR A 1 95 ? -13.055 -1.451 2.206 1.00 92.25 95 THR A CA 1
ATOM 788 C C . THR A 1 95 ? -13.971 -2.566 2.720 1.00 92.25 95 THR A C 1
ATOM 790 O O . THR A 1 95 ? -14.827 -3.034 1.963 1.00 92.25 95 THR A O 1
ATOM 793 N N . PRO A 1 96 ? -13.802 -3.005 3.978 1.00 95.06 96 PRO A N 1
ATOM 794 C CA . PRO A 1 96 ? -14.585 -4.091 4.533 1.00 95.06 96 PRO A CA 1
ATOM 795 C C . PRO A 1 96 ? -16.030 -3.637 4.740 1.00 95.06 96 PRO A C 1
ATOM 797 O O . PRO A 1 96 ? -16.291 -2.465 5.021 1.00 95.06 96 PRO A O 1
ATOM 800 N N . LYS A 1 97 ? -16.969 -4.577 4.637 1.00 92.62 97 LYS A N 1
ATOM 801 C CA . LYS A 1 97 ? -18.395 -4.314 4.895 1.00 92.62 97 LYS A CA 1
ATOM 802 C C . LYS A 1 97 ? -18.792 -4.511 6.354 1.00 92.62 97 LYS A C 1
ATOM 804 O O . LYS A 1 97 ? -19.807 -3.974 6.773 1.00 92.62 97 LYS A O 1
ATOM 809 N N . CYS A 1 98 ? -18.014 -5.289 7.102 1.00 92.81 98 CYS A N 1
ATOM 810 C CA . CYS A 1 98 ? -18.223 -5.545 8.524 1.00 92.81 98 CYS A CA 1
ATOM 811 C C . CYS A 1 98 ? -16.910 -5.953 9.205 1.00 92.81 98 CYS A C 1
ATOM 813 O O . CYS A 1 98 ? -15.903 -6.244 8.547 1.00 92.81 98 CYS A O 1
ATOM 815 N N . ALA A 1 99 ? -16.925 -6.029 10.538 1.00 94.12 99 ALA A N 1
ATOM 816 C CA . ALA A 1 99 ? -15.740 -6.336 11.341 1.00 94.12 99 ALA A CA 1
ATOM 817 C C . ALA A 1 99 ? -15.083 -7.681 10.984 1.00 94.12 99 ALA A C 1
ATOM 819 O O . ALA A 1 99 ? -13.862 -7.812 11.032 1.00 94.12 99 ALA A O 1
ATOM 820 N N . ARG A 1 100 ? -15.876 -8.676 10.569 1.00 94.06 100 ARG A N 1
ATOM 821 C CA . ARG A 1 100 ? -15.402 -10.038 10.256 1.00 94.06 100 ARG A CA 1
ATOM 822 C C . ARG A 1 100 ? -14.514 -10.106 9.018 1.00 94.06 100 ARG A C 1
ATOM 824 O O . ARG A 1 100 ? -13.713 -11.028 8.883 1.00 94.06 100 ARG A O 1
ATOM 831 N N . GLU A 1 101 ? -14.657 -9.153 8.100 1.00 94.25 101 GLU A N 1
ATOM 832 C CA . GLU A 1 101 ? -13.831 -9.092 6.892 1.00 94.25 101 GLU A CA 1
ATOM 833 C C . GLU A 1 101 ? -12.422 -8.557 7.172 1.00 94.25 101 GLU A C 1
ATOM 835 O O . GLU A 1 101 ? -11.531 -8.723 6.329 1.00 94.25 101 GLU A O 1
ATOM 840 N N . ILE A 1 102 ? -12.216 -7.957 8.349 1.00 96.19 102 ILE A N 1
ATOM 841 C CA . ILE A 1 102 ? -10.926 -7.504 8.854 1.00 96.19 102 ILE A CA 1
ATOM 842 C C . ILE A 1 102 ? -10.223 -8.708 9.480 1.00 96.19 102 ILE A C 1
ATOM 844 O O . ILE A 1 102 ? -10.631 -9.233 10.511 1.00 96.19 102 ILE A O 1
ATOM 848 N N . THR A 1 103 ? -9.140 -9.159 8.853 1.00 95.81 103 THR A N 1
ATOM 849 C CA . THR A 1 103 ? -8.387 -10.334 9.310 1.00 95.81 103 THR A CA 1
ATOM 850 C C . THR A 1 103 ? -6.917 -9.994 9.480 1.00 95.81 103 THR A C 1
ATOM 852 O O . THR A 1 103 ? -6.401 -9.103 8.806 1.00 95.81 103 THR A O 1
ATOM 855 N N . PHE A 1 104 ? -6.228 -10.745 10.343 1.00 95.56 104 PHE A N 1
ATOM 856 C CA . PHE A 1 104 ? -4.795 -10.573 10.589 1.00 95.56 104 PHE A CA 1
ATOM 857 C C . PHE A 1 104 ? -3.985 -10.560 9.290 1.00 95.56 104 PHE A C 1
ATOM 859 O O . PHE A 1 104 ? -3.221 -9.631 9.060 1.00 95.56 104 PHE A O 1
ATOM 866 N N . ARG A 1 105 ? -4.225 -11.539 8.409 1.00 95.38 105 ARG A N 1
ATOM 867 C CA . ARG A 1 105 ? -3.517 -11.659 7.131 1.00 95.38 105 ARG A CA 1
ATOM 868 C C . ARG A 1 105 ? -3.744 -10.447 6.230 1.00 95.38 105 ARG A C 1
ATOM 870 O O . ARG A 1 105 ? -2.782 -9.891 5.725 1.00 95.38 105 ARG A O 1
ATOM 877 N N . LYS A 1 106 ? -4.994 -9.987 6.082 1.00 96.62 106 LYS A N 1
ATOM 878 C CA . LYS A 1 106 ? -5.289 -8.793 5.271 1.00 96.62 106 LYS A CA 1
ATOM 879 C C . LYS A 1 106 ? -4.606 -7.539 5.822 1.00 96.62 106 LYS A C 1
ATOM 881 O O . LYS A 1 106 ? -4.148 -6.722 5.032 1.00 96.62 106 LYS A O 1
ATOM 886 N N . ILE A 1 107 ? -4.539 -7.391 7.149 1.00 96.62 107 ILE A N 1
ATOM 887 C CA . ILE A 1 107 ? -3.848 -6.265 7.793 1.00 96.62 107 ILE A CA 1
ATOM 888 C C . ILE A 1 107 ? -2.338 -6.359 7.581 1.00 96.62 107 ILE A C 1
ATOM 890 O O . ILE A 1 107 ? -1.711 -5.365 7.227 1.00 96.62 107 ILE A O 1
ATOM 894 N N . GLU A 1 108 ? -1.748 -7.532 7.803 1.00 95.81 108 GLU A N 1
ATOM 895 C CA . GLU A 1 108 ? -0.311 -7.751 7.630 1.00 95.81 108 GLU A CA 1
ATOM 896 C C . GLU A 1 108 ? 0.120 -7.494 6.182 1.00 95.81 108 GLU A C 1
ATOM 898 O O . GLU A 1 108 ? 1.034 -6.698 5.946 1.00 95.81 108 GLU A O 1
ATOM 903 N N . ASP A 1 109 ? -0.582 -8.111 5.227 1.00 94.81 109 ASP A N 1
ATOM 904 C CA . ASP A 1 109 ? -0.331 -7.953 3.795 1.00 94.81 109 ASP A CA 1
ATOM 905 C C . ASP A 1 109 ? -0.437 -6.474 3.404 1.00 94.81 109 ASP A C 1
ATOM 907 O O . ASP A 1 109 ? 0.440 -5.941 2.726 1.00 94.81 109 ASP A O 1
ATOM 911 N N . PHE A 1 110 ? -1.467 -5.774 3.890 1.00 95.75 110 PHE A N 1
ATOM 912 C CA . PHE A 1 110 ? -1.674 -4.360 3.597 1.00 95.75 110 PHE A CA 1
ATOM 913 C C . PHE A 1 110 ? -0.581 -3.457 4.182 1.00 95.75 110 PHE A C 1
ATOM 915 O O . PHE A 1 110 ? -0.025 -2.624 3.466 1.00 95.75 110 PHE A O 1
ATOM 922 N N . LEU A 1 111 ? -0.266 -3.603 5.474 1.00 95.12 111 LEU A N 1
ATOM 923 C CA . LEU A 1 111 ? 0.676 -2.724 6.172 1.00 95.12 111 LEU A CA 1
ATOM 924 C C . LEU A 1 111 ? 2.097 -2.833 5.626 1.00 95.12 111 LEU A C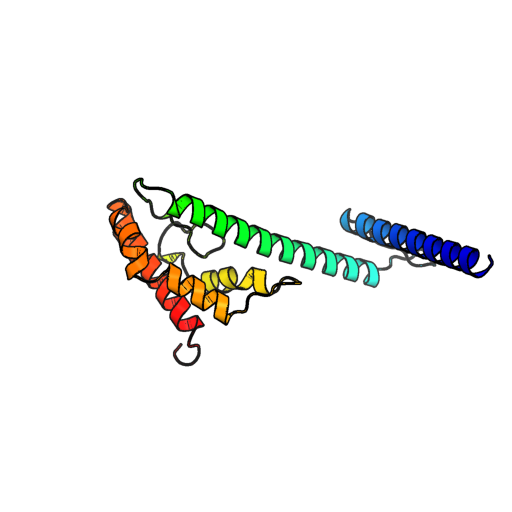 1
ATOM 926 O O . LEU A 1 111 ? 2.850 -1.865 5.743 1.00 95.12 111 LEU A O 1
ATOM 930 N N . PHE A 1 112 ? 2.472 -3.999 5.093 1.00 95.31 112 PHE A N 1
ATOM 931 C CA . PHE A 1 112 ? 3.838 -4.279 4.660 1.00 95.31 112 PHE A CA 1
ATOM 932 C C . PHE A 1 112 ? 4.020 -4.366 3.143 1.00 95.31 112 PHE A C 1
ATOM 934 O O . PHE A 1 112 ? 5.164 -4.485 2.704 1.00 95.31 112 PHE A O 1
ATOM 941 N N . ALA A 1 113 ? 2.948 -4.269 2.348 1.00 92.25 113 ALA A N 1
ATOM 942 C CA . ALA A 1 113 ? 3.008 -4.368 0.888 1.00 92.25 113 ALA A CA 1
ATOM 943 C C . ALA A 1 113 ? 4.022 -3.399 0.258 1.00 92.25 113 ALA A C 1
ATOM 945 O O . ALA A 1 113 ? 4.787 -3.787 -0.621 1.00 92.25 113 ALA A O 1
ATOM 946 N N . ASP A 1 114 ? 4.048 -2.140 0.699 1.00 92.25 114 ASP A N 1
ATOM 947 C CA . ASP A 1 114 ? 4.928 -1.098 0.154 1.00 92.25 114 ASP A CA 1
ATOM 948 C C . ASP A 1 114 ? 6.347 -1.131 0.742 1.00 92.25 114 ASP A C 1
ATOM 950 O O . ASP A 1 114 ? 7.251 -0.487 0.213 1.00 92.25 114 ASP A O 1
ATOM 954 N N . LEU A 1 115 ? 6.583 -1.905 1.806 1.00 91.94 115 LEU A N 1
ATOM 955 C CA . LEU A 1 115 ? 7.920 -2.043 2.394 1.00 91.94 115 LEU A CA 1
ATOM 956 C C . LEU A 1 115 ? 8.859 -2.889 1.527 1.00 91.94 115 LEU A C 1
ATOM 958 O O . LEU A 1 115 ? 10.074 -2.800 1.678 1.00 91.94 115 LEU A O 1
ATOM 962 N N . ALA A 1 116 ? 8.305 -3.697 0.621 1.00 85.81 116 ALA A N 1
ATOM 963 C CA . ALA A 1 116 ? 9.074 -4.457 -0.360 1.00 85.81 116 ALA A CA 1
ATOM 964 C C . ALA A 1 116 ? 9.504 -3.612 -1.575 1.00 85.81 116 ALA A C 1
ATOM 966 O O . ALA A 1 116 ? 10.342 -4.064 -2.354 1.00 85.81 116 ALA A O 1
ATOM 967 N N . ALA A 1 117 ? 8.945 -2.407 -1.745 1.00 89.44 117 ALA A N 1
ATOM 968 C CA . ALA A 1 117 ? 9.269 -1.541 -2.869 1.00 89.44 117 ALA A CA 1
ATOM 969 C C . ALA A 1 117 ? 10.686 -0.969 -2.758 1.00 89.44 117 ALA A C 1
ATOM 971 O O . ALA A 1 117 ? 11.186 -0.663 -1.667 1.00 89.44 117 ALA A O 1
ATOM 972 N N . ARG A 1 118 ? 11.337 -0.783 -3.909 1.00 88.12 118 ARG A N 1
ATOM 973 C CA . ARG A 1 118 ? 12.675 -0.189 -3.963 1.00 88.12 118 ARG A CA 1
ATOM 974 C C . ARG A 1 118 ? 12.668 1.215 -3.369 1.00 88.12 118 ARG A C 1
ATOM 976 O O . ARG A 1 118 ? 11.810 2.035 -3.678 1.00 88.12 118 ARG A O 1
ATOM 983 N N . GLY A 1 119 ? 13.662 1.497 -2.531 1.00 83.25 119 GLY A N 1
ATOM 984 C CA . GLY A 1 119 ? 13.802 2.801 -1.882 1.00 83.25 119 GLY A CA 1
ATOM 985 C C . GLY A 1 119 ? 12.881 3.020 -0.680 1.00 83.25 119 GLY A C 1
ATOM 986 O O . GLY A 1 119 ? 12.892 4.116 -0.123 1.00 83.25 119 GLY A O 1
ATOM 987 N N . SER A 1 120 ? 12.121 2.009 -0.239 1.00 87.25 120 SER A N 1
ATOM 988 C CA . SER A 1 120 ? 11.395 2.097 1.029 1.00 87.25 120 SER A CA 1
ATOM 989 C C . SER A 1 120 ? 12.377 2.236 2.196 1.00 87.25 120 SER A C 1
ATOM 991 O O . SER A 1 120 ? 13.250 1.393 2.404 1.00 87.25 120 SER A O 1
ATOM 993 N N . THR A 1 121 ? 12.255 3.326 2.951 1.00 89.94 121 THR A N 1
ATOM 994 C CA . THR A 1 121 ? 13.086 3.613 4.133 1.00 89.94 121 THR A CA 1
ATOM 995 C C . THR A 1 121 ? 12.395 3.236 5.440 1.00 89.94 121 THR A C 1
ATOM 997 O O . THR A 1 121 ? 13.037 3.173 6.489 1.00 89.94 121 THR A O 1
ATOM 1000 N N . VAL A 1 122 ? 11.088 2.970 5.386 1.00 92.81 122 VAL A N 1
ATOM 1001 C CA . VAL A 1 122 ? 10.270 2.673 6.559 1.00 92.81 122 VAL A CA 1
ATOM 1002 C C . VAL A 1 122 ? 10.491 1.225 6.972 1.00 92.81 122 VAL A C 1
ATOM 1004 O O . VAL A 1 122 ? 10.326 0.292 6.189 1.00 92.81 122 VAL A O 1
ATOM 1007 N N . THR A 1 123 ? 10.826 1.007 8.240 1.00 92.94 123 THR A N 1
ATOM 1008 C CA . THR A 1 123 ? 10.984 -0.359 8.756 1.00 92.94 123 THR A CA 1
ATOM 1009 C C . THR A 1 123 ? 9.638 -0.963 9.158 1.00 92.94 123 THR A C 1
ATOM 1011 O O . THR A 1 123 ? 8.720 -0.250 9.571 1.00 92.94 123 THR A O 1
ATOM 1014 N N . ARG A 1 124 ? 9.532 -2.302 9.158 1.00 94.38 124 ARG A N 1
ATOM 1015 C CA . ARG A 1 124 ? 8.364 -3.011 9.726 1.00 94.38 124 ARG A CA 1
ATOM 1016 C C . ARG A 1 124 ? 8.032 -2.524 11.141 1.00 94.38 124 ARG A C 1
ATOM 1018 O O . ARG A 1 124 ? 6.878 -2.244 11.449 1.00 94.38 124 ARG A O 1
ATOM 1025 N N . LYS A 1 125 ? 9.052 -2.370 11.991 1.00 92.88 125 LYS A N 1
ATOM 1026 C CA . LYS A 1 125 ? 8.902 -1.907 13.379 1.00 92.88 125 LYS A CA 1
ATOM 1027 C C . LYS A 1 125 ? 8.315 -0.497 13.456 1.00 92.88 125 LYS A C 1
ATOM 1029 O O . LYS A 1 125 ? 7.443 -0.243 14.285 1.00 92.88 125 LYS A O 1
ATOM 1034 N N . GLU A 1 126 ? 8.790 0.409 12.610 1.00 94.94 126 GLU A N 1
ATOM 1035 C CA . GLU A 1 126 ? 8.287 1.780 12.541 1.00 94.94 126 GLU A CA 1
ATOM 1036 C C . GLU A 1 126 ? 6.839 1.823 12.050 1.00 94.94 126 GLU A C 1
ATOM 1038 O O . GLU A 1 126 ? 6.001 2.438 12.708 1.00 94.94 126 GLU A O 1
ATOM 1043 N N . ARG A 1 127 ? 6.520 1.077 10.984 1.00 95.88 127 ARG A N 1
ATOM 1044 C CA . ARG A 1 127 ? 5.158 0.941 10.447 1.00 95.88 127 ARG A CA 1
ATOM 1045 C C . ARG A 1 127 ? 4.166 0.420 11.487 1.00 95.88 127 ARG A C 1
ATOM 1047 O O . ARG A 1 127 ? 3.059 0.947 11.603 1.00 95.88 127 ARG A O 1
ATOM 1054 N N . ILE A 1 128 ? 4.558 -0.588 12.268 1.00 96.00 128 ILE A N 1
ATOM 1055 C CA . ILE A 1 128 ? 3.733 -1.111 13.366 1.00 96.00 128 ILE A CA 1
ATOM 1056 C C . ILE A 1 128 ? 3.552 -0.041 14.444 1.00 96.00 128 I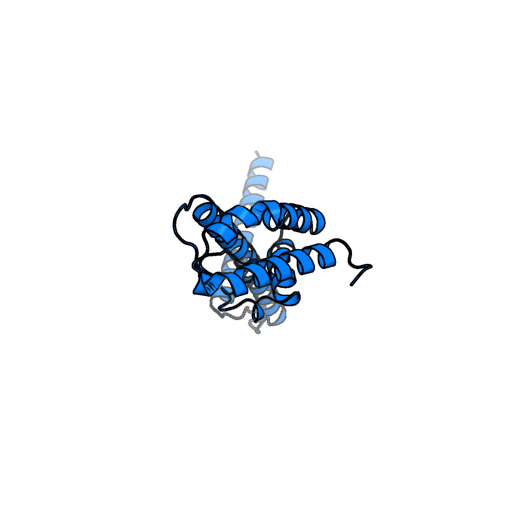LE A C 1
ATOM 1058 O O . ILE A 1 128 ? 2.430 0.197 14.884 1.00 96.00 128 ILE A O 1
ATOM 1062 N N . ARG A 1 129 ? 4.632 0.632 14.862 1.00 95.12 129 ARG A N 1
ATOM 1063 C CA . ARG A 1 129 ? 4.582 1.653 15.919 1.00 95.12 129 ARG A CA 1
ATOM 1064 C C . ARG A 1 129 ? 3.639 2.800 15.555 1.00 95.12 129 ARG A C 1
ATOM 1066 O O . ARG A 1 129 ? 2.811 3.175 16.382 1.00 95.12 129 ARG A O 1
ATOM 1073 N N . THR A 1 130 ? 3.746 3.348 14.346 1.00 94.94 130 THR A N 1
ATOM 1074 C CA . THR A 1 130 ? 2.876 4.443 13.890 1.00 94.94 130 THR A CA 1
ATOM 1075 C C . THR A 1 130 ? 1.421 3.990 13.782 1.00 94.94 130 THR A C 1
ATOM 1077 O O . THR A 1 130 ? 0.526 4.686 14.262 1.00 94.94 130 THR A O 1
ATOM 1080 N N . SER A 1 131 ? 1.183 2.782 13.262 1.00 95.94 131 SER A N 1
ATOM 1081 C CA . SER A 1 131 ? -0.160 2.198 13.178 1.00 95.94 131 SER A CA 1
ATOM 1082 C C . SER A 1 131 ? -0.773 1.958 14.561 1.00 95.94 131 SER A C 1
ATOM 1084 O O . SER A 1 131 ? -1.942 2.268 14.771 1.00 95.94 131 SER A O 1
ATOM 1086 N N . MET A 1 132 ? 0.005 1.480 15.537 1.00 94.94 132 MET A N 1
ATOM 1087 C CA . MET A 1 132 ? -0.459 1.296 16.919 1.00 94.94 132 MET A CA 1
ATOM 1088 C C . MET A 1 132 ? -0.860 2.607 17.585 1.00 94.94 132 MET A C 1
ATOM 1090 O O . MET A 1 132 ? -1.856 2.636 18.301 1.00 94.94 132 MET A O 1
ATOM 1094 N N . LEU A 1 133 ? -0.099 3.683 17.366 1.00 94.38 133 LEU A N 1
ATOM 1095 C CA . LEU A 1 133 ? -0.434 5.000 17.912 1.00 94.38 133 LEU A CA 1
ATOM 1096 C C . LEU A 1 133 ? -1.741 5.539 17.323 1.00 94.38 133 LEU A C 1
ATOM 1098 O O . LEU A 1 133 ? -2.504 6.182 18.038 1.00 94.38 133 LEU A O 1
ATOM 1102 N N . ARG A 1 134 ? -2.006 5.255 16.044 1.00 95.06 134 ARG A N 1
ATOM 1103 C CA . ARG A 1 134 ? -3.239 5.652 15.356 1.00 95.06 134 ARG A CA 1
ATOM 1104 C C . ARG A 1 134 ? -4.450 4.852 15.839 1.00 95.06 134 ARG A C 1
ATOM 1106 O O . ARG A 1 134 ? -5.467 5.438 16.181 1.00 95.06 134 ARG A O 1
ATOM 1113 N N . TRP A 1 135 ? -4.313 3.532 15.915 1.00 96.19 135 TRP A N 1
ATOM 1114 C CA . TRP A 1 135 ? -5.394 2.603 16.261 1.00 96.19 135 TRP A CA 1
ATOM 1115 C C . TRP A 1 135 ? -5.531 2.329 17.764 1.00 96.19 135 TRP A C 1
ATOM 1117 O O . TRP A 1 135 ? -6.259 1.422 18.166 1.00 96.19 135 TRP A O 1
ATOM 1127 N N . HIS A 1 136 ? -4.835 3.088 18.615 1.00 93.31 136 HIS A N 1
ATOM 1128 C CA . HIS A 1 136 ? -4.971 2.952 20.060 1.00 93.31 136 HIS A CA 1
ATOM 1129 C C . HIS A 1 136 ? -6.416 3.270 20.490 1.00 93.31 136 HIS A C 1
ATOM 1131 O O . HIS A 1 136 ? -6.961 4.276 20.024 1.00 93.31 136 HIS A O 1
ATOM 1137 N N . PRO A 1 137 ? -7.028 2.493 21.406 1.00 90.62 137 PRO A N 1
ATOM 1138 C CA . PRO A 1 137 ? -8.395 2.739 21.873 1.00 90.62 137 PRO A CA 1
ATOM 1139 C C . PRO A 1 137 ? -8.648 4.191 22.305 1.00 90.62 137 PRO A C 1
ATOM 1141 O O . PRO A 1 137 ? -9.640 4.780 21.893 1.00 90.62 137 PRO A O 1
ATOM 1144 N N . ASP A 1 138 ? -7.707 4.808 23.027 1.00 91.00 138 ASP A N 1
ATOM 1145 C CA . ASP A 1 138 ? -7.809 6.215 23.455 1.00 91.00 138 ASP A CA 1
ATOM 1146 C C . ASP A 1 138 ? -7.920 7.207 22.287 1.00 91.00 138 ASP A C 1
ATOM 1148 O O . ASP A 1 138 ? -8.588 8.231 22.401 1.00 91.00 138 ASP A O 1
ATOM 1152 N N . LYS A 1 139 ? -7.263 6.924 21.155 1.00 91.06 139 LYS A N 1
ATOM 1153 C CA . LYS A 1 139 ? -7.315 7.775 19.956 1.00 91.06 139 LYS A CA 1
ATOM 1154 C C . LYS A 1 139 ? -8.545 7.490 19.104 1.00 91.06 139 LYS A C 1
ATOM 1156 O O . LYS A 1 139 ? -9.068 8.408 18.481 1.00 91.06 139 LYS A O 1
ATOM 1161 N N . MET A 1 140 ? -9.028 6.250 19.121 1.00 93.56 140 MET A N 1
ATOM 1162 C CA . MET A 1 140 ? -10.229 5.844 18.393 1.00 93.56 140 MET A CA 1
ATOM 1163 C C . MET A 1 140 ? -11.530 6.122 19.161 1.00 93.56 140 MET A C 1
ATOM 1165 O O . MET A 1 140 ? -12.598 6.098 18.560 1.00 93.56 140 MET A O 1
ATOM 1169 N N . GLY A 1 141 ? -11.471 6.434 20.458 1.00 91.38 141 GLY A N 1
ATOM 1170 C CA . GLY A 1 141 ? -12.641 6.779 21.276 1.00 91.38 141 GLY A CA 1
ATOM 1171 C C . GLY A 1 141 ? -13.491 7.926 20.704 1.00 91.38 141 GLY A C 1
ATOM 1172 O O . GLY A 1 141 ? -14.693 7.736 20.519 1.00 91.38 141 GLY A O 1
ATOM 1173 N N . PRO A 1 142 ? -12.900 9.086 20.347 1.00 92.19 142 PRO A N 1
ATOM 1174 C CA . PRO A 1 142 ? -13.631 10.184 19.707 1.00 92.19 142 PRO A CA 1
ATOM 1175 C C . PRO A 1 142 ? -14.267 9.807 18.365 1.00 92.19 142 PRO A C 1
ATOM 1177 O O . PRO A 1 142 ? -15.327 10.322 18.020 1.00 92.19 142 PRO A O 1
ATOM 1180 N N . VAL A 1 143 ? -13.635 8.899 17.614 1.00 92.31 143 VAL A N 1
ATOM 1181 C CA . VAL A 1 143 ? -14.203 8.356 16.375 1.00 92.31 143 VAL A CA 1
ATOM 1182 C C . VAL A 1 143 ? -15.417 7.492 16.698 1.00 92.31 143 VAL A C 1
ATOM 1184 O O . VAL A 1 143 ? -16.485 7.744 16.155 1.00 92.31 143 VAL A O 1
ATOM 1187 N N . ALA A 1 144 ? -15.282 6.537 17.623 1.00 91.31 144 ALA A N 1
ATOM 1188 C CA . ALA A 1 144 ? -16.361 5.636 18.029 1.00 91.31 144 ALA A CA 1
ATOM 1189 C C . ALA A 1 144 ? -17.596 6.388 18.557 1.00 91.31 144 ALA A C 1
ATOM 1191 O O . ALA A 1 144 ? -18.719 5.966 18.305 1.00 91.31 144 ALA A O 1
ATOM 1192 N N . ALA A 1 145 ? -17.402 7.530 19.225 1.00 93.19 145 ALA A N 1
ATOM 1193 C CA . ALA A 1 145 ? -18.491 8.380 19.710 1.00 93.19 145 ALA A CA 1
ATOM 1194 C C . ALA A 1 145 ? -19.310 9.056 18.591 1.00 93.19 145 ALA A C 1
ATOM 1196 O O . ALA A 1 145 ? -20.438 9.478 18.830 1.00 93.19 145 ALA A O 1
ATOM 1197 N N . ARG A 1 146 ? -18.753 9.173 17.379 1.00 95.31 146 ARG A N 1
ATOM 1198 C CA . ARG A 1 146 ? -19.412 9.765 16.201 1.00 95.31 146 ARG A CA 1
ATOM 1199 C C . ARG A 1 146 ? -20.063 8.721 15.293 1.00 95.31 146 ARG A C 1
ATOM 1201 O O . ARG A 1 146 ? -20.664 9.091 14.284 1.00 95.31 146 ARG A O 1
ATOM 1208 N N . VAL A 1 147 ? -19.899 7.436 15.606 1.00 96.75 147 VAL A N 1
ATOM 1209 C CA . VAL A 1 147 ? -20.402 6.344 14.774 1.00 96.75 147 VAL A CA 1
ATOM 1210 C C . VAL A 1 147 ? -21.915 6.242 14.910 1.00 96.75 147 VAL A C 1
ATOM 1212 O O . VAL A 1 147 ? -22.450 6.273 16.023 1.00 96.75 147 VAL A O 1
ATOM 1215 N N . VAL A 1 148 ? -22.598 6.110 13.773 1.00 96.88 148 VAL A N 1
ATOM 1216 C CA . VAL A 1 148 ? -24.046 5.866 13.738 1.00 96.88 148 VAL A CA 1
ATOM 1217 C C . VAL A 1 148 ? -24.388 4.596 14.515 1.00 96.88 148 VAL A C 1
ATOM 1219 O O . VAL A 1 148 ? -23.645 3.622 14.464 1.00 96.88 148 VAL A O 1
ATOM 1222 N N . GLU A 1 149 ? -25.507 4.597 15.238 1.00 96.06 149 GLU A N 1
ATOM 1223 C CA . GLU A 1 149 ? -25.869 3.519 16.172 1.00 96.06 149 GLU A CA 1
ATOM 1224 C C . GLU A 1 149 ? -25.820 2.119 15.534 1.00 96.06 149 GLU A C 1
ATOM 1226 O O . GLU A 1 149 ? -25.284 1.188 16.132 1.00 96.06 149 GLU A O 1
ATOM 1231 N N . GLU A 1 150 ? -26.272 2.013 14.281 1.00 95.81 150 GLU A N 1
ATOM 1232 C CA . GLU A 1 150 ? -26.271 0.793 13.459 1.00 95.81 150 GLU A CA 1
ATOM 1233 C C . GLU A 1 150 ? -24.879 0.148 13.328 1.00 95.81 150 GLU A C 1
ATOM 1235 O O . GLU A 1 150 ? -24.759 -1.075 13.361 1.00 95.81 150 GLU A O 1
ATOM 1240 N N . ASP A 1 151 ? -23.824 0.964 13.233 1.00 96.69 151 ASP A N 1
ATOM 1241 C CA . ASP A 1 151 ? -22.455 0.517 12.955 1.00 96.69 151 ASP A CA 1
ATOM 1242 C C . ASP A 1 151 ? -21.581 0.450 14.222 1.00 96.69 151 ASP A C 1
ATOM 1244 O O . ASP A 1 151 ? -20.436 -0.007 14.165 1.00 96.69 151 ASP A O 1
ATOM 1248 N N . GLN A 1 152 ? -22.072 0.896 15.387 1.00 94.56 152 GLN A N 1
ATOM 1249 C CA . GLN A 1 152 ? -21.247 1.025 16.600 1.00 94.56 152 GLN A CA 1
ATOM 1250 C C . GLN A 1 152 ? -20.622 -0.299 17.048 1.00 94.56 152 GLN A C 1
ATOM 1252 O O . GLN A 1 152 ? -19.454 -0.327 17.452 1.00 94.56 152 GLN A O 1
ATOM 1257 N N . ALA A 1 153 ? -21.389 -1.390 16.983 1.00 94.75 153 ALA A N 1
ATOM 1258 C CA . ALA A 1 153 ? -20.916 -2.714 17.369 1.00 94.75 153 ALA A CA 1
ATOM 1259 C C . ALA A 1 153 ? -19.770 -3.179 16.457 1.00 94.75 153 ALA A C 1
ATOM 1261 O O . ALA A 1 153 ? -18.690 -3.519 16.951 1.00 94.75 153 ALA A O 1
ATOM 1262 N N . ASP A 1 154 ? -19.973 -3.096 15.141 1.00 95.75 154 ASP A N 1
ATOM 1263 C CA . ASP A 1 154 ? -18.992 -3.512 14.139 1.00 95.75 154 ASP A CA 1
ATOM 1264 C C . ASP A 1 154 ? -17.740 -2.630 14.169 1.00 95.75 154 ASP A C 1
ATOM 1266 O O . ASP A 1 154 ? -16.621 -3.140 14.109 1.00 95.75 154 ASP A O 1
ATOM 1270 N N . VAL A 1 155 ? -17.879 -1.310 14.332 1.00 95.94 155 VAL A N 1
ATOM 1271 C CA . VAL A 1 155 ? -16.717 -0.416 14.440 1.00 95.94 155 VAL A CA 1
ATOM 1272 C C . VAL A 1 155 ? -15.895 -0.739 15.686 1.00 95.94 155 VAL A C 1
ATOM 1274 O O . VAL A 1 155 ? -14.667 -0.838 15.606 1.00 95.94 155 VAL A O 1
ATOM 1277 N N . LYS A 1 156 ? -16.542 -0.939 16.839 1.00 94.81 156 LYS A N 1
ATOM 1278 C CA . LYS A 1 156 ? -15.846 -1.276 18.088 1.00 94.81 156 LYS A CA 1
ATOM 1279 C C . LYS A 1 156 ? -15.124 -2.618 17.980 1.00 94.81 156 LYS A C 1
ATOM 1281 O O . LYS A 1 156 ? -13.976 -2.732 18.421 1.00 94.81 156 LYS A O 1
ATOM 1286 N N . GLU A 1 157 ? -15.770 -3.617 17.383 1.00 95.62 157 GLU A N 1
ATOM 1287 C CA . GLU A 1 157 ? -15.149 -4.913 17.115 1.00 95.62 157 GLU A CA 1
ATOM 1288 C C . GLU A 1 157 ? -13.961 -4.766 16.158 1.00 95.62 157 GLU A C 1
ATOM 1290 O O . GLU A 1 157 ? -12.864 -5.223 16.485 1.00 95.62 157 GLU A O 1
ATOM 1295 N N . GLY A 1 158 ? -14.142 -4.063 15.037 1.00 96.19 158 GLY A N 1
ATOM 1296 C CA . GLY A 1 158 ? -13.117 -3.823 14.023 1.00 96.19 158 GLY A CA 1
ATOM 1297 C C . GLY A 1 158 ? -11.882 -3.112 14.577 1.00 96.19 158 GLY A C 1
ATOM 1298 O O . GLY A 1 158 ? -10.763 -3.583 14.372 1.00 96.19 158 GLY A O 1
ATOM 1299 N N . ILE A 1 159 ? -12.060 -2.040 15.360 1.00 95.94 159 ILE A N 1
ATOM 1300 C CA . ILE A 1 159 ? -10.957 -1.356 16.063 1.00 95.94 159 ILE A CA 1
ATOM 1301 C C . ILE A 1 159 ? -10.218 -2.346 16.970 1.00 95.94 159 ILE A C 1
ATOM 1303 O O . ILE A 1 159 ? -8.985 -2.400 16.972 1.00 95.94 159 ILE A O 1
ATOM 1307 N N . GLY A 1 160 ? -10.965 -3.162 17.719 1.00 94.88 160 GLY A N 1
ATOM 1308 C CA . GLY A 1 160 ? -10.401 -4.190 18.587 1.00 94.88 160 GLY A CA 1
ATOM 1309 C C . GLY A 1 160 ? -9.595 -5.241 17.820 1.00 94.88 160 GLY A C 1
ATOM 1310 O O . GLY A 1 160 ? -8.514 -5.622 18.271 1.00 94.88 160 GLY A O 1
ATOM 1311 N N . VAL A 1 161 ? -10.087 -5.694 16.664 1.00 96.00 161 VAL A N 1
ATOM 1312 C CA . VAL A 1 161 ? -9.376 -6.625 15.777 1.00 96.00 161 VAL A CA 1
ATOM 1313 C C . VAL A 1 161 ? -8.074 -5.996 15.293 1.00 96.00 161 VAL A C 1
A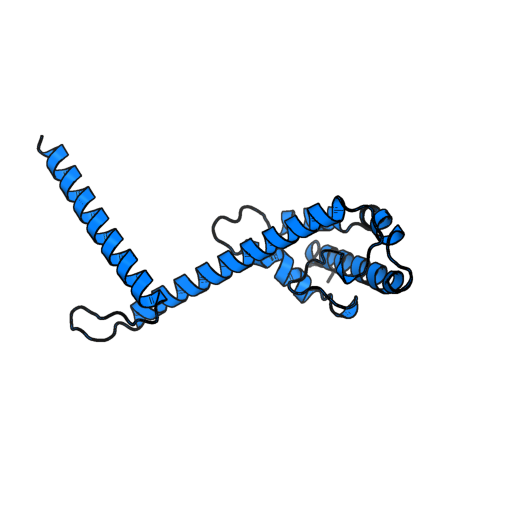TOM 1315 O O . VAL A 1 161 ? -7.016 -6.587 15.507 1.00 96.00 161 VAL A O 1
ATOM 1318 N N . VAL A 1 162 ? -8.121 -4.783 14.730 1.00 96.88 162 VAL A N 1
ATOM 1319 C CA . VAL A 1 162 ? -6.925 -4.088 14.228 1.00 96.88 162 VAL A CA 1
ATOM 1320 C C . VA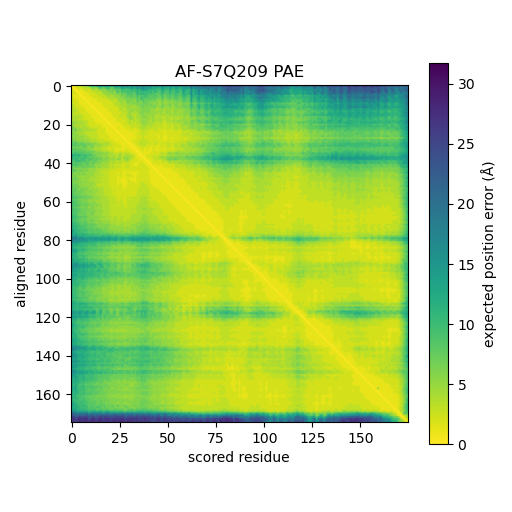L A 1 162 ? -5.879 -3.936 15.329 1.00 96.88 162 VAL A C 1
ATOM 1322 O O . VAL A 1 162 ? -4.717 -4.293 15.132 1.00 96.88 162 VAL A O 1
ATOM 1325 N N . PHE A 1 163 ? -6.280 -3.472 16.514 1.00 95.75 163 PHE A N 1
ATOM 1326 C CA . PHE A 1 163 ? -5.353 -3.277 17.625 1.00 95.75 163 PHE A CA 1
ATOM 1327 C C . PHE A 1 163 ? -4.720 -4.591 18.108 1.00 95.75 163 PHE A C 1
ATOM 1329 O O . PHE A 1 163 ? -3.512 -4.637 18.358 1.00 95.75 163 PHE A O 1
ATOM 1336 N N . ARG A 1 164 ? -5.498 -5.680 18.195 1.00 95.06 164 ARG A N 1
ATOM 1337 C CA . ARG A 1 164 ? -4.969 -7.014 18.536 1.00 95.06 164 ARG A CA 1
ATOM 1338 C C . ARG A 1 164 ? -3.994 -7.525 17.477 1.00 95.06 164 ARG A C 1
ATOM 1340 O O . ARG A 1 164 ? -2.937 -8.035 17.840 1.00 95.06 164 ARG A O 1
ATOM 1347 N N . CYS A 1 165 ? -4.300 -7.344 16.192 1.00 95.69 165 CYS A N 1
ATOM 1348 C CA . CYS A 1 165 ? -3.397 -7.723 15.106 1.00 95.69 165 CYS A CA 1
ATOM 1349 C C . CYS A 1 165 ? -2.080 -6.940 15.175 1.00 95.69 165 CYS A C 1
ATOM 1351 O O . CYS A 1 165 ? -1.011 -7.538 15.111 1.00 95.69 165 CYS A O 1
ATOM 1353 N N . LEU A 1 166 ? -2.138 -5.624 15.396 1.00 95.50 166 LEU A N 1
ATOM 1354 C CA . LEU A 1 166 ? -0.944 -4.788 15.548 1.00 95.50 166 LEU A CA 1
ATOM 1355 C C . LEU A 1 166 ? -0.085 -5.201 16.752 1.00 95.50 166 LEU A C 1
ATOM 1357 O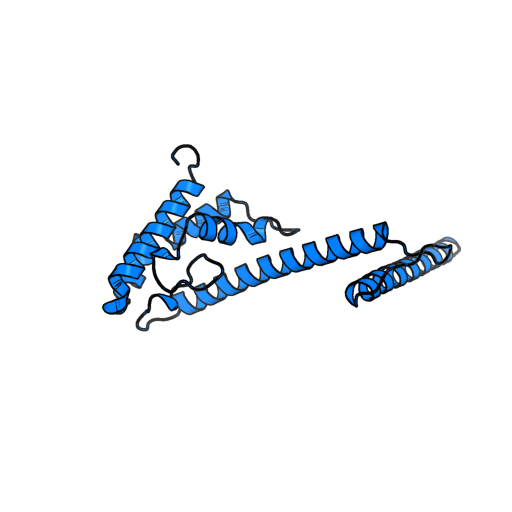 O . LEU A 1 166 ? 1.141 -5.217 16.651 1.00 95.50 166 LEU A O 1
ATOM 1361 N N . ARG A 1 167 ? -0.711 -5.577 17.874 1.00 94.00 167 ARG A N 1
ATOM 1362 C CA . ARG A 1 167 ? -0.011 -6.134 19.044 1.00 94.00 167 ARG A CA 1
ATOM 1363 C C . ARG A 1 167 ? 0.685 -7.456 18.725 1.00 94.00 167 ARG A C 1
ATOM 1365 O O . ARG A 1 167 ? 1.846 -7.617 19.085 1.00 94.00 167 ARG A O 1
ATOM 1372 N N . ALA A 1 168 ? 0.010 -8.369 18.028 1.00 94.06 168 ALA A N 1
ATOM 1373 C CA . ALA A 1 168 ? 0.601 -9.640 17.611 1.00 94.06 168 ALA A CA 1
ATOM 1374 C C . ALA A 1 168 ? 1.777 -9.440 16.635 1.00 94.06 168 ALA A C 1
ATOM 1376 O O . ALA A 1 168 ? 2.802 -10.102 16.766 1.00 94.06 168 ALA A O 1
ATOM 1377 N N . LEU A 1 169 ? 1.675 -8.473 15.714 1.00 93.50 169 LEU A N 1
ATOM 1378 C CA . LEU A 1 169 ? 2.768 -8.102 14.805 1.00 93.50 169 LEU A CA 1
ATOM 1379 C C . LEU A 1 169 ? 3.963 -7.465 15.533 1.00 93.50 169 LEU A C 1
ATOM 1381 O O . LEU A 1 169 ? 5.102 -7.628 15.098 1.00 93.50 169 LEU A O 1
ATOM 1385 N N . GLN A 1 170 ? 3.721 -6.730 16.624 1.00 91.00 170 GLN A N 1
ATOM 1386 C CA . GLN A 1 170 ? 4.780 -6.148 17.453 1.00 91.00 170 GLN A CA 1
ATOM 1387 C C . GLN A 1 170 ? 5.548 -7.219 18.242 1.00 91.00 170 GLN A C 1
ATOM 1389 O O . GLN A 1 170 ? 6.776 -7.150 18.310 1.00 91.00 170 GLN A O 1
ATOM 1394 N N . ASP A 1 171 ? 4.830 -8.194 18.806 1.00 85.25 171 ASP A N 1
ATOM 1395 C CA . ASP A 1 171 ? 5.365 -9.232 19.691 1.00 85.25 171 ASP A CA 1
ATOM 1396 C C . ASP A 1 171 ? 5.084 -10.649 19.141 1.00 85.25 171 ASP A C 1
ATOM 1398 O O . ASP A 1 171 ? 4.304 -11.403 19.732 1.00 85.25 171 ASP A O 1
ATOM 1402 N N . PRO A 1 172 ? 5.762 -11.086 18.061 1.00 66.69 172 PRO A N 1
ATOM 1403 C CA . PRO A 1 172 ? 5.501 -12.382 17.419 1.00 66.69 172 PRO A CA 1
ATOM 1404 C C . PRO A 1 172 ? 5.803 -13.600 18.312 1.00 66.69 172 PRO A C 1
ATOM 1406 O O . PRO A 1 172 ? 5.470 -14.722 17.959 1.00 66.69 172 PRO A O 1
ATOM 1409 N N . LYS A 1 173 ? 6.426 -13.401 19.483 1.00 53.81 173 LYS A N 1
ATOM 1410 C CA . LYS A 1 173 ? 6.688 -14.448 20.490 1.00 53.81 173 LYS A CA 1
ATOM 1411 C C . LYS A 1 173 ? 5.477 -14.775 21.382 1.00 53.81 173 LYS A C 1
ATOM 1413 O O . LYS A 1 173 ? 5.598 -15.639 22.246 1.00 53.81 173 LYS A O 1
ATOM 1418 N N . LYS A 1 174 ? 4.359 -14.054 21.242 1.00 44.22 174 LYS A N 1
ATOM 1419 C CA . LYS A 1 174 ? 3.124 -14.228 22.034 1.00 44.22 174 LYS A CA 1
ATOM 1420 C C . LYS A 1 174 ? 1.891 -14.584 21.185 1.00 44.22 174 LYS A C 1
ATOM 1422 O O . LYS A 1 174 ? 0.785 -14.552 21.722 1.00 44.22 174 LYS A O 1
ATOM 1427 N N . ALA A 1 175 ? 2.078 -14.862 19.894 1.00 44.75 175 ALA A N 1
ATOM 1428 C CA . ALA A 1 175 ? 1.023 -15.279 18.971 1.00 44.75 175 ALA A CA 1
ATOM 1429 C C . ALA A 1 175 ? 0.989 -16.805 18.829 1.00 44.75 175 ALA A C 1
ATOM 1431 O O . ALA A 1 175 ? 2.085 -17.410 18.843 1.00 44.75 175 ALA A O 1
#

Secondary structure (DSSP, 8-state):
-HHHHHHHHHHHHHHHHHHHHHHHHHHHHTT--EE-TTS-EEHHHHHHHHHHHHHHHHHHHHHHHHHHHHHHHHHHHH--S-B-GGGS--SSSS--SSGGG--HHHHHHHHHGGGGSTT----HHHHHHHHHHHS-HHHHHHHHTTB-GGGHHHHHHHHHHHHHHHHHHH-GGG-

pLDDT: mean 92.61, std 7.1, range [44.22, 97.19]

Solvent-accessible surface area (backbone atoms only — not comparable to full-atom values): 9889 Å² total; per-residue (Å²): 111,68,70,59,54,51,53,51,52,52,54,48,52,50,51,55,49,52,53,51,54,51,51,52,51,52,40,42,74,73,70,49,74,46,59,44,99,85,68,45,76,30,60,69,64,37,50,54,52,49,53,48,54,50,50,54,51,50,36,51,49,28,46,51,51,51,53,52,48,53,50,48,42,53,57,49,69,72,54,86,68,81,37,54,59,70,66,53,75,63,68,42,88,64,86,47,91,49,34,84,72,63,44,61,66,47,34,53,53,46,73,46,49,39,54,75,24,88,87,52,82,67,47,74,70,54,53,45,52,57,49,46,65,58,48,29,65,83,61,40,45,70,54,58,74,36,32,43,77,91,35,38,66,41,42,55,49,30,50,51,50,53,41,51,38,45,48,36,70,74,41,66,89,78,104

Mean predicted aligned error: 5.64 Å

Radius of gyration: 24.36 Å; Cα contacts (8 Å, |Δi|>4): 145; chains: 1; bounding box: 68×35×59 Å

InterPro domains:
  IPR038753 NF-kappa-B inhibitor-like protein 1 [PTHR15263] (4-167)

Foldseek 3Di:
DVVVVVVVVVVVVVVVVVVVVVVLLVCLVVVHFDADPVRHTPPVVSVVSVVVVVLVVQLVVLVVQVVVLVVLVVVLVPDDAADEQQSDSQQFSDRDPFLVVDALVRNVCSLCSNVPHPPRPADLLNSLVVQLVCLPCVNCVSVLVRYDPVRNVRNVSNSVNSNVSSVCSNCVVVD